Protein AF-A0A924SLM4-F1 (afdb_monomer_lite)

pLDDT: mean 73.34, std 16.78, range [41.81, 98.25]

Secondary structure (DSSP, 8-state):
------SS--TTTSTTB-TTSPBPPPS----TTSSTTSS-------S-----SHHHHHHHHHHHHHHHHHHHHHHHHHHT-

Foldseek 3Di:
DDPPPPVADDQVPDPQQDPVRDGDPDPDDPPPPPPPPPDDCPPPPVDPCPDDCVVVVVVVVVVVVVVVVVVVVVVVVVVVD

Sequence (81 aa):
MTRSDSPGPDPSVTPGLGPGGGVIPGGTPPVSGSMSGAAPDLGPNHGPVSGNRTPMVLTLSILAVIVLLSAGFIAASLLAS

Structure (mmCIF, N/CA/C/O backbone):
data_AF-A0A924SLM4-F1
#
_entry.id   AF-A0A924SLM4-F1
#
loop_
_atom_site.group_PDB
_atom_site.id
_atom_site.type_symbol
_atom_site.label_atom_id
_atom_site.label_alt_id
_atom_site.label_comp_id
_atom_site.label_asym_id
_atom_site.label_entity_id
_atom_site.label_seq_id
_atom_site.pdbx_PDB_ins_code
_atom_site.Cartn_x
_atom_site.Cartn_y
_atom_site.Cartn_z
_atom_site.occupancy
_atom_site.B_iso_or_equiv
_atom_site.auth_seq_id
_atom_site.auth_comp_id
_atom_site.auth_asym_id
_atom_site.auth_atom_id
_atom_site.pdbx_PDB_model_num
ATOM 1 N N . MET A 1 1 ? 14.062 59.763 -61.943 1.00 41.81 1 MET A N 1
ATOM 2 C CA . MET A 1 1 ? 13.732 58.638 -61.038 1.00 41.81 1 MET A CA 1
ATOM 3 C C . MET A 1 1 ? 14.909 57.670 -61.092 1.00 41.81 1 MET A C 1
ATOM 5 O O . MET A 1 1 ? 15.248 57.302 -62.199 1.00 41.81 1 MET A O 1
ATOM 9 N N . THR A 1 2 ? 15.651 57.300 -60.052 1.00 43.88 2 THR A N 1
ATOM 10 C CA . THR A 1 2 ? 15.473 57.326 -58.589 1.00 43.88 2 THR A CA 1
ATOM 11 C C . THR A 1 2 ? 16.866 57.298 -57.952 1.00 43.88 2 THR A C 1
ATOM 13 O O . THR A 1 2 ? 17.713 56.511 -58.362 1.00 43.88 2 THR A O 1
ATOM 16 N N . ARG A 1 3 ? 17.090 58.164 -56.962 1.00 42.91 3 ARG A N 1
ATOM 17 C CA . ARG A 1 3 ? 18.293 58.219 -56.129 1.00 42.91 3 ARG A CA 1
ATOM 18 C C . ARG A 1 3 ? 18.399 56.906 -55.347 1.00 42.91 3 ARG A C 1
ATOM 20 O O . ARG A 1 3 ? 17.508 56.582 -54.568 1.00 42.91 3 ARG A O 1
ATOM 27 N N . SER A 1 4 ? 19.433 56.129 -55.628 1.00 57.75 4 SER A N 1
ATOM 28 C CA . SER A 1 4 ? 19.757 54.859 -54.985 1.00 57.75 4 SER A CA 1
ATOM 29 C C . SER A 1 4 ? 20.421 55.107 -53.632 1.00 57.75 4 SER A C 1
ATOM 31 O O . SER A 1 4 ? 21.585 54.781 -53.447 1.00 57.75 4 SER A O 1
ATOM 33 N N . ASP A 1 5 ? 19.690 55.696 -52.688 1.00 60.88 5 ASP A N 1
ATOM 34 C CA . ASP A 1 5 ? 20.163 55.820 -51.306 1.00 60.88 5 ASP A CA 1
ATOM 35 C C . ASP A 1 5 ? 19.706 54.581 -50.519 1.00 60.88 5 ASP A C 1
ATOM 37 O O . ASP A 1 5 ? 18.852 54.638 -49.636 1.00 60.88 5 ASP A O 1
ATOM 41 N N . SER A 1 6 ? 20.255 53.424 -50.902 1.00 60.50 6 SER A N 1
ATOM 42 C CA . SER A 1 6 ? 20.306 52.264 -50.011 1.00 60.50 6 SER A CA 1
ATOM 43 C C . SER A 1 6 ? 21.453 52.511 -49.019 1.00 60.50 6 SER A C 1
ATOM 45 O O . SER A 1 6 ? 22.540 52.858 -49.478 1.00 60.50 6 SER A O 1
ATOM 47 N N . PRO A 1 7 ? 21.289 52.356 -47.691 1.00 63.56 7 PRO A N 1
ATOM 48 C CA . PRO A 1 7 ? 22.303 52.757 -46.701 1.00 63.56 7 PRO A CA 1
ATOM 49 C C . PRO A 1 7 ? 23.578 51.888 -46.670 1.00 63.56 7 PRO A C 1
ATOM 51 O O . PRO A 1 7 ? 24.330 51.942 -45.699 1.00 63.56 7 PRO A O 1
ATOM 54 N N . GLY A 1 8 ? 23.791 51.030 -47.668 1.00 66.38 8 GLY A N 1
ATOM 55 C CA . GLY A 1 8 ? 24.826 49.999 -47.678 1.00 66.38 8 GLY A CA 1
ATOM 56 C C . GLY A 1 8 ? 25.945 50.258 -48.694 1.00 66.38 8 GLY A C 1
ATOM 57 O O . GLY A 1 8 ? 25.741 50.990 -49.662 1.00 66.38 8 GLY A O 1
ATOM 58 N N . PRO A 1 9 ? 27.130 49.655 -48.491 1.00 70.56 9 PRO A N 1
ATOM 59 C CA . PRO A 1 9 ? 28.241 49.737 -49.437 1.00 70.56 9 PRO A CA 1
ATOM 60 C C . PRO A 1 9 ? 27.877 49.102 -50.790 1.00 70.56 9 PRO A C 1
ATOM 62 O O . PRO A 1 9 ? 27.134 48.121 -50.848 1.00 70.56 9 PRO A O 1
ATOM 65 N N . ASP A 1 10 ? 28.409 49.660 -51.881 1.00 72.88 10 ASP A N 1
ATOM 66 C CA . ASP A 1 10 ? 28.149 49.182 -53.244 1.00 72.88 10 ASP A CA 1
ATOM 67 C C . ASP A 1 10 ? 28.711 47.750 -53.440 1.00 72.88 10 ASP A C 1
ATOM 69 O O . ASP A 1 10 ? 29.916 47.525 -53.249 1.00 72.88 10 ASP A O 1
ATOM 73 N N . PRO A 1 11 ? 27.871 46.762 -53.814 1.00 69.94 11 PRO A N 1
ATOM 74 C CA . PRO A 1 11 ? 28.285 45.369 -53.975 1.00 69.94 11 PRO A CA 1
ATOM 75 C C . PRO A 1 11 ? 29.253 45.149 -55.147 1.00 69.94 11 PRO A C 1
ATOM 77 O O . PRO A 1 11 ? 29.962 44.147 -55.154 1.00 69.94 11 PRO A O 1
ATOM 80 N N . SER A 1 12 ? 29.335 46.063 -56.121 1.00 72.56 12 SER A N 1
ATOM 81 C CA . SER A 1 12 ? 30.261 45.939 -57.260 1.00 72.56 12 SER A CA 1
ATOM 82 C C . SER A 1 12 ? 31.730 46.141 -56.873 1.00 72.56 12 SER A C 1
ATOM 84 O O . SER A 1 12 ? 32.629 45.667 -57.568 1.00 72.56 12 SER A O 1
ATOM 86 N N . VAL A 1 13 ? 31.976 46.809 -55.743 1.00 71.31 13 VAL A N 1
ATOM 87 C CA . VAL A 1 13 ? 33.320 47.146 -55.246 1.00 71.31 13 VAL A CA 1
ATOM 88 C C . VAL A 1 13 ? 33.617 46.550 -53.872 1.00 71.31 13 VAL A C 1
ATOM 90 O O . VAL A 1 13 ? 34.724 46.716 -53.363 1.00 71.31 13 VAL A O 1
ATOM 93 N N . THR A 1 14 ? 32.657 45.840 -53.273 1.00 69.88 14 THR A N 1
ATOM 94 C CA . THR A 1 14 ? 32.811 45.224 -51.952 1.00 69.88 14 THR A CA 1
ATOM 95 C C . THR A 1 14 ? 32.948 43.705 -52.087 1.00 69.88 14 THR A C 1
ATOM 97 O O . THR A 1 14 ? 31.957 43.021 -52.359 1.00 69.88 14 THR A O 1
ATOM 100 N N . PRO A 1 15 ? 34.154 43.139 -51.882 1.00 69.19 15 PRO A N 1
ATOM 101 C CA . PRO A 1 15 ? 34.372 41.702 -51.991 1.00 69.19 15 PRO A CA 1
ATOM 102 C C . PRO A 1 15 ? 33.488 40.911 -51.018 1.00 69.19 15 PRO A C 1
ATOM 104 O O . PRO A 1 15 ? 33.401 41.236 -49.836 1.00 69.19 15 PRO A O 1
ATOM 107 N N . GLY A 1 16 ? 32.847 39.849 -51.512 1.00 68.31 16 GLY A N 1
ATOM 108 C CA . GLY A 1 16 ? 32.008 38.955 -50.708 1.00 68.31 16 GLY A CA 1
ATOM 109 C C . GLY A 1 16 ? 30.541 39.376 -50.571 1.00 68.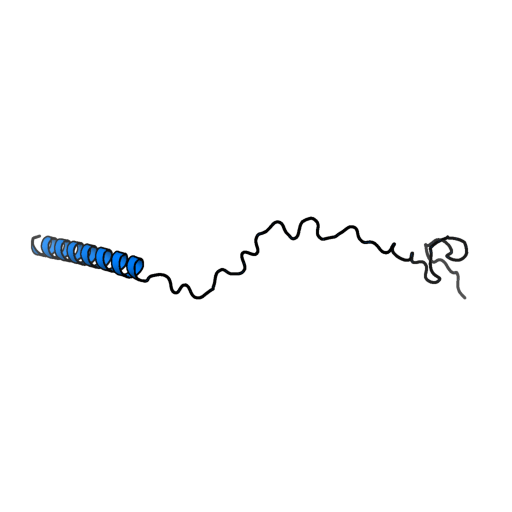31 16 GLY A C 1
ATOM 110 O O . GLY A 1 16 ? 29.756 38.570 -50.074 1.00 68.31 16 GLY A O 1
ATOM 111 N N . LEU A 1 17 ? 30.148 40.568 -51.045 1.00 67.88 17 LEU A N 1
ATOM 112 C CA . LEU A 1 17 ? 28.739 40.951 -51.168 1.00 67.88 17 LEU A CA 1
ATOM 113 C C . LEU A 1 17 ? 28.153 40.427 -52.479 1.00 67.88 17 LEU A C 1
ATOM 115 O O . LEU A 1 17 ? 28.667 40.681 -53.565 1.00 67.88 17 LEU A O 1
ATOM 119 N N . GLY A 1 18 ? 27.054 39.683 -52.379 1.00 70.75 18 GLY A N 1
ATOM 120 C CA . GLY A 1 18 ? 26.274 39.271 -53.536 1.00 70.75 18 GLY A CA 1
ATOM 121 C C . GLY A 1 18 ? 25.526 40.455 -54.171 1.00 70.75 18 GLY A C 1
ATOM 122 O O . GLY A 1 18 ? 25.376 41.502 -53.537 1.00 70.75 18 GLY A O 1
ATOM 123 N N . PRO A 1 19 ? 24.959 40.286 -55.380 1.00 63.53 19 PRO A N 1
ATOM 124 C CA . PRO A 1 19 ? 24.252 41.344 -56.120 1.00 63.53 19 PRO A CA 1
ATOM 125 C C . PRO A 1 19 ? 23.044 41.992 -55.405 1.00 63.53 19 PRO A C 1
ATOM 127 O O . PRO A 1 19 ? 22.477 42.948 -55.920 1.00 63.53 19 PRO A O 1
ATOM 130 N N . GLY A 1 20 ? 22.648 41.486 -54.229 1.00 67.31 20 GLY A N 1
ATOM 131 C CA . GLY A 1 20 ? 21.607 42.042 -53.354 1.00 67.31 20 GLY A CA 1
ATOM 132 C C . GLY A 1 20 ? 22.109 42.630 -52.024 1.00 67.31 20 GLY A C 1
ATOM 133 O O . GLY A 1 20 ? 21.292 42.877 -51.143 1.00 67.31 20 GLY A O 1
ATOM 134 N N . GLY A 1 21 ? 23.423 42.816 -51.838 1.00 67.56 21 GLY A N 1
ATOM 135 C CA . GLY A 1 21 ? 24.006 43.446 -50.640 1.00 67.56 21 GLY A CA 1
ATOM 136 C C . GLY A 1 21 ? 24.199 42.530 -49.421 1.00 67.56 21 GLY A C 1
ATOM 137 O O . GLY A 1 21 ? 24.557 43.011 -48.350 1.00 67.56 21 GLY A O 1
ATOM 138 N N . GLY A 1 22 ? 23.982 41.219 -49.560 1.00 66.12 22 GLY A N 1
ATOM 139 C CA . GLY A 1 22 ? 24.245 40.229 -48.507 1.00 66.12 22 GLY A CA 1
ATOM 140 C C . GLY A 1 22 ? 25.580 39.509 -48.703 1.00 66.12 22 GLY A C 1
ATOM 141 O O . GLY A 1 22 ? 25.948 39.201 -49.835 1.00 66.12 22 GLY A O 1
ATOM 142 N N . VAL A 1 23 ? 26.292 39.201 -47.615 1.00 69.75 23 VAL A N 1
ATOM 143 C CA . VAL A 1 23 ? 27.425 38.259 -47.652 1.00 69.75 23 VAL A CA 1
ATOM 144 C C . VAL A 1 23 ? 26.913 36.824 -47.753 1.00 69.75 23 VAL A C 1
ATOM 146 O O . VAL A 1 23 ? 25.896 36.494 -47.146 1.00 69.75 23 VAL A O 1
ATOM 149 N N . ILE A 1 24 ? 27.620 35.951 -48.475 1.00 64.62 24 ILE A N 1
ATOM 150 C CA . ILE A 1 24 ? 27.376 34.506 -48.368 1.00 64.62 24 ILE A CA 1
ATOM 151 C C . ILE A 1 24 ? 27.902 34.058 -46.995 1.00 64.62 24 ILE A C 1
ATOM 153 O O . ILE A 1 24 ? 29.098 34.221 -46.738 1.00 64.62 24 ILE A O 1
ATOM 157 N N . PRO A 1 25 ? 27.059 33.518 -46.094 1.00 69.00 25 PRO A N 1
ATOM 158 C CA . PRO A 1 25 ? 27.525 33.031 -44.801 1.00 69.00 25 PRO A CA 1
ATOM 159 C C . PRO A 1 25 ? 28.585 31.938 -44.991 1.00 69.00 25 PRO A C 1
ATOM 161 O O . PRO A 1 25 ? 28.375 30.989 -45.747 1.00 69.00 25 PRO A O 1
ATOM 164 N N . GLY A 1 26 ? 29.728 32.074 -44.313 1.00 68.25 26 GLY A N 1
ATOM 165 C CA . GLY A 1 26 ? 30.789 31.066 -44.324 1.00 68.25 26 GLY A CA 1
ATOM 166 C C . GLY A 1 26 ? 30.247 29.711 -43.866 1.00 68.25 26 GLY A C 1
ATOM 167 O O . GLY A 1 26 ? 29.653 29.606 -42.794 1.00 68.25 26 GLY A O 1
ATOM 168 N N . GLY A 1 27 ? 30.429 28.689 -44.706 1.00 64.38 27 GLY A N 1
ATOM 169 C CA . GLY A 1 27 ? 29.836 27.352 -44.597 1.00 64.38 27 GLY A CA 1
ATOM 170 C C . GLY A 1 27 ? 30.393 26.464 -43.484 1.00 64.38 27 GLY A C 1
ATOM 171 O O . GLY A 1 27 ? 30.696 25.303 -43.729 1.00 64.38 27 GLY A O 1
ATOM 172 N N . THR A 1 28 ? 30.483 26.983 -42.266 1.00 59.19 28 THR A N 1
ATOM 173 C CA . THR A 1 28 ? 30.623 26.192 -41.041 1.00 59.19 28 THR A CA 1
ATOM 174 C C . THR A 1 28 ? 30.059 27.022 -39.897 1.00 59.19 28 THR A C 1
ATOM 176 O O . THR A 1 28 ? 30.773 27.855 -39.336 1.00 59.19 28 THR A O 1
ATOM 179 N N . PRO A 1 29 ? 28.789 26.813 -39.511 1.00 64.38 29 PRO A N 1
ATOM 180 C CA . PRO A 1 29 ? 28.395 27.092 -38.141 1.00 64.38 29 PRO A CA 1
ATOM 181 C C . PRO A 1 29 ? 29.419 26.399 -37.225 1.00 64.38 29 PRO A C 1
ATOM 183 O O . PRO A 1 29 ? 29.732 25.227 -37.476 1.00 64.38 29 PRO A O 1
ATOM 186 N N . PRO A 1 30 ? 29.968 27.055 -36.184 1.00 64.75 30 PRO A N 1
ATOM 187 C CA . PRO A 1 30 ? 30.635 26.301 -35.134 1.00 64.75 30 PRO A CA 1
ATOM 188 C C . PRO A 1 30 ? 29.623 25.269 -34.647 1.00 64.75 30 PRO A C 1
ATOM 190 O O 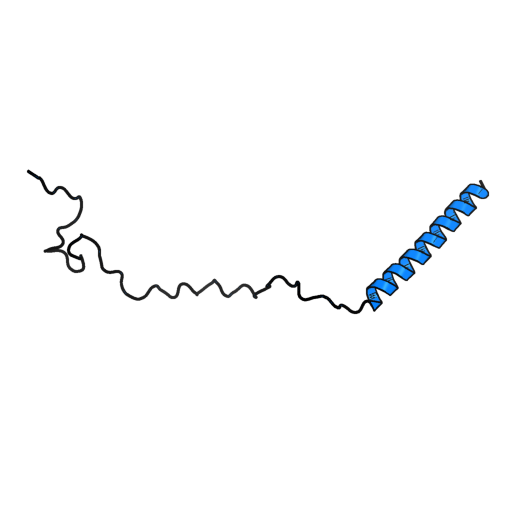. PRO A 1 30 ? 28.435 25.588 -34.554 1.00 64.75 30 PRO A O 1
ATOM 193 N N . VAL A 1 31 ? 30.080 24.038 -34.413 1.00 54.91 31 VAL A N 1
ATOM 194 C CA . VAL A 1 31 ? 29.262 22.928 -33.919 1.00 54.91 31 VAL A CA 1
ATOM 195 C C . VAL A 1 31 ? 28.311 23.434 -32.834 1.00 54.91 31 VAL A C 1
ATOM 197 O O . VAL A 1 31 ? 28.660 23.578 -31.666 1.00 54.91 31 VAL A O 1
ATOM 200 N N . SER A 1 32 ? 27.071 23.731 -33.222 1.00 49.91 32 SER A N 1
ATOM 201 C CA . SER A 1 32 ? 26.026 24.213 -32.315 1.00 49.91 32 SER A CA 1
ATOM 202 C C . SER A 1 32 ? 25.436 23.026 -31.549 1.00 49.91 32 SER A C 1
ATOM 204 O O . SER A 1 32 ? 24.241 22.941 -31.310 1.00 49.91 32 SER A O 1
ATOM 206 N N . GLY A 1 33 ? 26.306 22.073 -31.207 1.00 52.88 33 GLY A N 1
ATOM 207 C CA . GLY A 1 33 ? 26.040 20.852 -30.464 1.00 52.88 33 GLY A CA 1
ATOM 208 C C . GLY A 1 33 ? 26.843 20.768 -29.166 1.00 52.88 33 GLY A C 1
ATOM 209 O O . GLY A 1 33 ? 26.768 19.754 -28.486 1.00 52.88 33 GLY A O 1
ATOM 210 N N . SER A 1 34 ? 27.594 21.806 -28.780 1.00 57.12 34 SER A N 1
ATOM 211 C CA . SER A 1 34 ? 28.498 21.697 -27.626 1.00 57.12 34 SER A CA 1
ATOM 212 C C . SER A 1 34 ? 27.844 21.779 -26.242 1.00 57.12 34 SER A C 1
ATOM 214 O O . SER A 1 34 ? 28.580 21.654 -25.274 1.00 57.12 34 SER A O 1
ATOM 216 N N . MET A 1 35 ? 26.517 21.927 -26.092 1.00 55.53 35 MET A N 1
ATOM 217 C CA . MET A 1 35 ? 25.861 21.769 -24.770 1.00 55.53 35 MET A CA 1
ATOM 218 C C . MET A 1 35 ? 24.433 21.187 -24.777 1.00 55.53 35 MET A C 1
ATOM 220 O O . MET A 1 35 ? 23.829 21.076 -23.715 1.00 55.53 35 MET A O 1
ATOM 224 N N . SER A 1 36 ? 23.888 20.723 -25.907 1.00 54.81 36 SER A N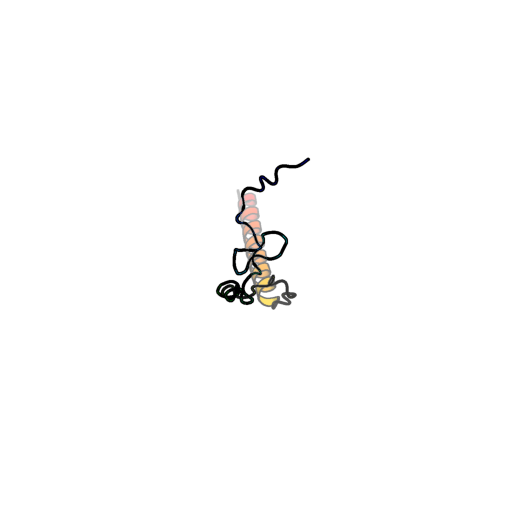 1
ATOM 225 C CA . SER A 1 36 ? 22.576 20.035 -25.919 1.00 54.81 36 SER A CA 1
ATOM 226 C C . SER A 1 36 ? 22.711 18.514 -25.723 1.00 54.81 36 SER A C 1
ATOM 228 O O . SER A 1 36 ? 21.946 17.734 -26.271 1.00 54.81 36 SER A O 1
ATOM 230 N N . GLY A 1 37 ? 23.727 18.075 -24.977 1.00 54.22 37 GLY A N 1
ATOM 231 C CA . GLY A 1 37 ? 24.003 16.653 -24.728 1.00 54.22 37 GLY A CA 1
ATOM 232 C C . GLY A 1 37 ? 24.398 16.329 -23.288 1.00 54.22 37 GLY A C 1
ATOM 233 O O . GLY A 1 37 ? 24.784 15.200 -23.011 1.00 54.22 37 GLY A O 1
ATOM 234 N N . ALA A 1 38 ? 24.336 17.302 -22.372 1.00 57.44 38 ALA A N 1
ATOM 235 C CA . ALA A 1 38 ? 24.706 17.097 -20.967 1.00 57.44 38 ALA A CA 1
ATOM 236 C C . ALA A 1 38 ? 23.514 16.775 -20.050 1.00 57.44 38 ALA A C 1
ATOM 238 O O . ALA A 1 38 ? 23.712 16.502 -18.869 1.00 57.44 38 ALA A O 1
ATOM 239 N N . ALA A 1 39 ? 22.284 16.776 -20.568 1.00 60.06 39 ALA A N 1
ATOM 240 C CA . ALA A 1 39 ? 21.183 16.140 -19.865 1.00 60.06 39 ALA A CA 1
ATOM 241 C C . ALA A 1 39 ? 21.158 14.668 -20.302 1.00 60.06 39 ALA A C 1
ATOM 243 O O . ALA A 1 39 ? 21.067 14.421 -21.508 1.00 60.06 39 ALA A O 1
ATOM 244 N N . PRO A 1 40 ? 21.228 13.690 -19.378 1.00 58.94 40 PRO A N 1
ATOM 245 C CA . PRO A 1 40 ? 20.746 12.365 -19.715 1.00 58.94 40 PRO A CA 1
ATOM 246 C C . PRO A 1 40 ? 19.329 12.547 -20.254 1.00 58.94 40 PRO A C 1
ATOM 248 O O . PRO A 1 40 ? 18.554 13.314 -19.675 1.00 58.94 40 PRO A O 1
ATOM 251 N N . ASP A 1 41 ? 19.020 11.882 -21.363 1.00 57.03 41 ASP A N 1
ATOM 252 C CA . ASP A 1 41 ? 17.656 11.707 -21.844 1.00 57.03 41 ASP A CA 1
ATOM 253 C C . ASP A 1 41 ? 16.885 10.943 -20.762 1.00 57.03 41 ASP A C 1
ATOM 255 O O . ASP A 1 41 ? 16.699 9.730 -20.804 1.00 5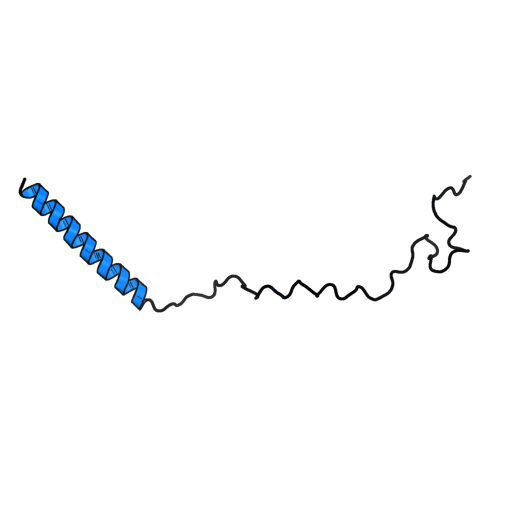7.03 41 ASP A O 1
ATOM 259 N N . LEU A 1 42 ? 16.477 11.666 -19.721 1.00 58.19 42 LEU A N 1
ATOM 260 C CA . LEU A 1 42 ? 15.399 11.294 -18.834 1.00 58.19 42 LEU A CA 1
ATOM 261 C C . LEU A 1 42 ? 14.124 11.543 -19.634 1.00 58.19 42 LEU A C 1
ATOM 26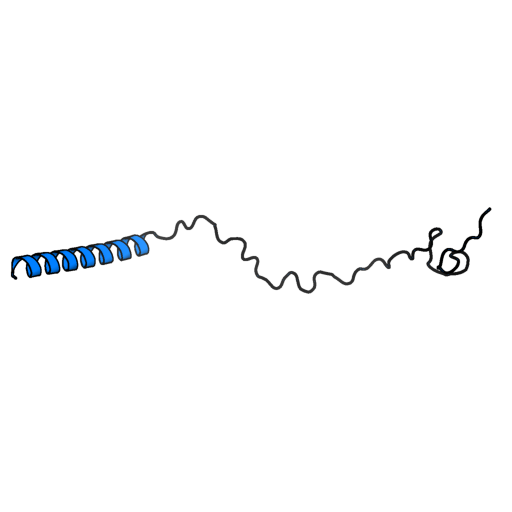3 O O . LEU A 1 42 ? 13.285 12.366 -19.258 1.00 58.19 42 LEU A O 1
ATOM 267 N N . GLY A 1 43 ? 13.995 10.827 -20.756 1.00 59.28 43 GLY A N 1
ATOM 268 C CA . GLY A 1 43 ? 12.721 10.614 -21.405 1.00 59.28 43 GLY A CA 1
ATOM 269 C C . GLY A 1 43 ? 11.723 10.248 -20.308 1.00 59.28 43 GLY A C 1
ATOM 270 O O . GLY A 1 43 ? 12.122 9.618 -19.318 1.00 59.28 43 GLY A O 1
ATOM 271 N N . PRO A 1 44 ? 10.459 10.694 -20.398 1.00 60.94 44 PRO A N 1
ATOM 272 C CA . PRO A 1 44 ? 9.503 10.484 -19.326 1.00 60.94 44 PRO A CA 1
ATOM 273 C C . PRO A 1 44 ? 9.559 9.004 -18.938 1.00 60.94 44 PRO A C 1
ATOM 275 O O . PRO A 1 44 ? 9.226 8.161 -19.766 1.00 60.94 44 PRO A O 1
ATOM 278 N N . ASN A 1 45 ? 10.032 8.693 -17.722 1.00 58.97 45 ASN A N 1
ATOM 279 C CA . ASN A 1 45 ? 10.188 7.335 -17.184 1.00 58.97 45 ASN A CA 1
ATOM 280 C C . ASN A 1 45 ? 8.797 6.710 -16.942 1.00 58.97 45 ASN A C 1
ATOM 282 O O . ASN A 1 45 ? 8.439 6.341 -15.831 1.00 58.97 45 ASN A O 1
ATOM 286 N N . HIS A 1 46 ? 7.979 6.657 -17.988 1.00 57.50 46 HIS A N 1
ATOM 287 C CA . HIS A 1 46 ? 6.609 6.166 -18.041 1.00 57.50 46 HIS A CA 1
ATOM 288 C C . HIS A 1 46 ? 6.560 4.843 -18.810 1.00 57.50 46 HIS A C 1
ATOM 290 O O . HIS A 1 46 ? 5.518 4.462 -19.340 1.00 57.50 46 HIS A O 1
ATOM 296 N N . GLY A 1 47 ? 7.683 4.116 -18.868 1.00 58.50 47 GLY A N 1
ATOM 297 C CA . GLY A 1 47 ? 7.611 2.683 -19.125 1.00 58.50 47 GLY A CA 1
ATOM 298 C C . GLY A 1 47 ? 6.657 2.069 -18.094 1.00 58.50 47 GLY A C 1
ATOM 299 O O . GLY A 1 47 ? 6.662 2.529 -16.947 1.00 58.50 47 GLY A O 1
ATOM 300 N N . PRO A 1 48 ? 5.808 1.088 -18.457 1.00 59.38 48 PRO A N 1
ATOM 301 C CA . PRO A 1 48 ? 4.890 0.495 -17.502 1.00 59.38 48 PRO A CA 1
ATOM 302 C C . PRO A 1 48 ? 5.717 -0.037 -16.338 1.00 59.38 48 PRO A C 1
ATOM 304 O O . PRO A 1 48 ? 6.452 -1.015 -16.485 1.00 59.38 48 PRO A O 1
ATOM 307 N N . VAL A 1 49 ? 5.622 0.618 -15.181 1.00 61.56 49 VAL A N 1
ATOM 308 C CA . VAL A 1 49 ? 6.169 0.091 -13.940 1.00 61.56 49 VAL A CA 1
ATOM 309 C C . VAL A 1 49 ? 5.295 -1.097 -13.563 1.00 61.56 49 VAL A C 1
ATOM 311 O O . VAL A 1 49 ? 4.445 -1.041 -12.681 1.00 61.56 49 VAL A O 1
ATOM 314 N N . SER A 1 50 ? 5.518 -2.231 -14.227 1.00 61.75 50 SER A N 1
ATOM 315 C CA . SER A 1 50 ? 5.216 -3.548 -13.675 1.00 61.75 50 SER A CA 1
ATOM 316 C C . SER A 1 50 ? 6.201 -3.802 -12.527 1.00 61.75 50 SER A C 1
ATOM 318 O O . SER A 1 50 ? 6.974 -4.759 -12.526 1.00 61.75 50 SER A O 1
ATOM 320 N N . GLY A 1 51 ? 6.223 -2.873 -11.571 1.00 64.81 51 GLY A N 1
ATOM 321 C CA . GLY A 1 51 ? 6.981 -2.966 -10.349 1.00 64.81 51 GLY A CA 1
ATOM 322 C C . GLY A 1 51 ? 6.404 -4.110 -9.543 1.00 64.81 51 GLY A C 1
ATOM 323 O O . GLY A 1 51 ? 5.185 -4.290 -9.473 1.00 64.81 51 GLY A O 1
ATOM 324 N N . ASN A 1 52 ? 7.301 -4.898 -8.961 1.00 75.12 52 ASN A N 1
ATOM 325 C CA . ASN A 1 52 ? 6.971 -5.907 -7.975 1.00 75.12 52 ASN A CA 1
ATOM 326 C C . ASN A 1 52 ? 5.883 -5.358 -7.031 1.00 75.12 52 ASN A C 1
ATOM 328 O O . ASN A 1 52 ? 6.118 -4.381 -6.322 1.00 75.12 52 ASN A O 1
ATOM 332 N N . ARG A 1 53 ? 4.678 -5.947 -7.046 1.00 80.62 53 ARG A N 1
ATOM 333 C CA . ARG A 1 53 ? 3.560 -5.494 -6.195 1.00 80.62 53 ARG A CA 1
ATOM 334 C C . ARG A 1 53 ? 3.754 -5.880 -4.733 1.00 80.62 53 ARG A C 1
ATOM 336 O O . ARG A 1 53 ? 3.031 -5.391 -3.875 1.00 80.62 53 ARG A O 1
ATOM 343 N N . THR A 1 54 ? 4.737 -6.731 -4.447 1.00 85.44 54 THR A N 1
ATOM 344 C CA . THR A 1 54 ? 5.062 -7.209 -3.099 1.00 85.44 54 THR A CA 1
ATOM 345 C C . THR A 1 54 ? 5.233 -6.075 -2.079 1.00 85.44 54 THR A C 1
ATOM 347 O O . THR A 1 54 ? 4.526 -6.114 -1.075 1.00 85.44 54 THR A O 1
ATOM 350 N N . PRO A 1 55 ? 6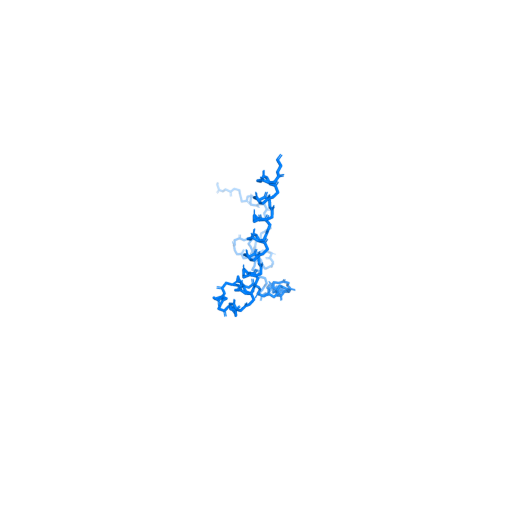.072 -5.038 -2.300 1.00 86.88 55 PRO A N 1
ATOM 351 C CA . PRO A 1 55 ? 6.168 -3.904 -1.378 1.00 86.88 55 PRO A CA 1
ATOM 352 C C . PRO A 1 55 ? 4.834 -3.176 -1.180 1.00 86.88 55 PRO A C 1
ATOM 354 O O . PRO A 1 55 ? 4.474 -2.883 -0.048 1.00 86.88 55 PRO A O 1
ATOM 357 N N . MET A 1 56 ? 4.063 -2.944 -2.247 1.00 90.69 56 MET A N 1
ATOM 358 C CA . MET A 1 56 ? 2.765 -2.264 -2.149 1.00 90.69 56 MET A CA 1
ATOM 359 C C . MET A 1 56 ? 1.769 -3.061 -1.298 1.00 90.69 56 MET A C 1
ATOM 361 O O . MET A 1 56 ? 1.130 -2.500 -0.410 1.00 90.69 56 MET A O 1
ATOM 365 N N . VAL A 1 57 ? 1.646 -4.367 -1.549 1.00 93.69 57 VAL A N 1
ATOM 366 C CA . VAL A 1 57 ? 0.741 -5.248 -0.798 1.00 93.69 57 VAL A CA 1
ATOM 367 C C . VAL A 1 57 ? 1.176 -5.347 0.662 1.00 93.69 57 VAL A C 1
ATOM 369 O O . VAL A 1 57 ? 0.333 -5.251 1.551 1.00 93.69 57 VAL A O 1
ATOM 372 N N . LEU A 1 58 ? 2.479 -5.475 0.924 1.00 95.31 58 LEU A N 1
ATOM 373 C CA . LEU A 1 58 ? 3.019 -5.534 2.280 1.00 95.31 58 LEU A CA 1
ATOM 374 C C . LEU A 1 58 ? 2.712 -4.249 3.061 1.00 95.31 58 LEU A C 1
ATOM 376 O O . LEU A 1 58 ? 2.178 -4.315 4.167 1.00 95.31 58 LEU A O 1
ATOM 380 N N . THR A 1 59 ? 2.996 -3.082 2.477 1.00 94.88 59 THR A N 1
ATOM 381 C CA . THR A 1 59 ? 2.733 -1.788 3.118 1.00 94.88 59 THR A CA 1
ATOM 382 C C . THR A 1 59 ? 1.242 -1.586 3.380 1.00 94.88 59 THR A C 1
ATOM 384 O O . THR A 1 59 ? 0.873 -1.205 4.490 1.00 94.88 59 THR A O 1
ATOM 387 N N . LEU A 1 60 ? 0.374 -1.887 2.406 1.00 95.94 60 LEU A N 1
ATOM 388 C CA . LEU A 1 60 ? -1.077 -1.780 2.591 1.00 95.94 60 LEU A CA 1
ATOM 389 C C . LEU A 1 60 ? -1.600 -2.746 3.657 1.00 95.94 60 LEU A C 1
ATOM 391 O O . LEU A 1 60 ? -2.456 -2.363 4.449 1.00 95.94 60 LEU A O 1
ATOM 395 N N . SER A 1 61 ? -1.068 -3.968 3.720 1.00 96.81 61 SER A N 1
ATOM 396 C CA . SER A 1 61 ? -1.459 -4.948 4.735 1.00 96.81 61 SER A CA 1
ATOM 397 C C . SER A 1 61 ? -1.093 -4.482 6.144 1.00 96.81 61 SER A C 1
ATOM 399 O O . SER A 1 61 ? -1.918 -4.574 7.049 1.00 96.81 61 SER A O 1
ATOM 401 N N . ILE A 1 62 ? 0.123 -3.964 6.342 1.00 97.62 62 ILE A N 1
ATOM 402 C CA . ILE A 1 62 ? 0.564 -3.447 7.646 1.00 97.62 62 ILE A CA 1
ATOM 403 C C . ILE A 1 62 ? -0.292 -2.244 8.050 1.00 97.62 62 ILE A C 1
ATOM 405 O O . ILE A 1 62 ? -0.779 -2.180 9.179 1.00 97.62 62 ILE A O 1
ATOM 409 N N . LEU A 1 63 ? -0.522 -1.316 7.117 1.00 98.06 63 LEU A N 1
ATOM 410 C CA . LEU A 1 63 ? -1.350 -0.140 7.362 1.00 98.06 63 LEU A CA 1
ATOM 411 C C . LEU A 1 63 ? -2.780 -0.529 7.759 1.00 98.06 63 LEU A C 1
ATOM 413 O O . LEU A 1 63 ? -3.309 0.008 8.729 1.00 98.06 63 LEU A O 1
ATOM 417 N N . ALA A 1 64 ? -3.383 -1.494 7.061 1.00 97.94 64 ALA A N 1
ATOM 418 C CA . ALA A 1 64 ? -4.723 -1.981 7.369 1.00 97.94 64 ALA A CA 1
ATOM 419 C C . ALA A 1 64 ? -4.819 -2.545 8.795 1.00 97.94 64 ALA A C 1
ATOM 421 O O . ALA A 1 64 ? -5.761 -2.222 9.515 1.00 97.94 64 ALA A O 1
ATOM 422 N N . VAL A 1 65 ? -3.827 -3.332 9.229 1.00 98.25 65 VAL A N 1
ATOM 423 C CA . VAL A 1 65 ? -3.781 -3.881 10.595 1.00 98.25 65 VAL A CA 1
ATOM 424 C C . VAL A 1 65 ? -3.699 -2.764 11.635 1.00 98.25 65 VAL A C 1
ATOM 426 O O . VAL A 1 65 ? -4.457 -2.779 12.603 1.00 98.25 65 VAL A O 1
ATOM 429 N N . ILE A 1 66 ? -2.830 -1.771 11.429 1.00 98.25 66 ILE A N 1
ATOM 430 C CA . ILE A 1 66 ? -2.683 -0.633 12.351 1.00 98.25 66 ILE A CA 1
ATOM 431 C C . ILE A 1 66 ? -4.000 0.139 12.477 1.00 98.25 66 ILE A C 1
ATOM 433 O O . ILE A 1 66 ? -4.424 0.451 13.590 1.00 98.25 66 ILE A O 1
ATOM 437 N N . VAL A 1 67 ? -4.666 0.417 11.353 1.00 98.00 67 VAL A N 1
ATOM 438 C CA . VAL A 1 67 ? -5.959 1.115 11.340 1.00 98.00 67 VAL A CA 1
ATOM 439 C C . VAL A 1 67 ? -7.016 0.316 12.097 1.00 98.00 67 VAL A C 1
ATOM 441 O O . VAL A 1 67 ? -7.741 0.892 12.903 1.00 98.00 67 VAL A O 1
ATOM 444 N N . LEU A 1 68 ? -7.082 -1.002 11.895 1.00 97.88 68 LEU A N 1
ATOM 445 C CA . LEU A 1 68 ? -8.055 -1.857 12.575 1.00 97.88 68 LEU A CA 1
ATOM 446 C C . LEU A 1 68 ? -7.838 -1.880 14.092 1.00 97.88 68 LEU A C 1
ATOM 448 O O . LEU A 1 68 ? -8.793 -1.743 14.855 1.00 97.88 68 LEU A O 1
ATOM 452 N N . LEU A 1 69 ? -6.582 -2.008 14.529 1.00 97.81 69 LEU A N 1
ATOM 453 C CA . LEU A 1 69 ? -6.221 -1.981 15.947 1.00 97.81 69 LEU A CA 1
ATOM 454 C C . LEU A 1 69 ? -6.519 -0.618 16.574 1.00 97.81 69 LEU A C 1
ATOM 456 O O . LEU A 1 69 ? -7.083 -0.558 17.663 1.00 97.81 69 LEU A O 1
ATOM 460 N N . SER A 1 70 ? -6.180 0.471 15.882 1.00 97.56 70 SER A N 1
ATOM 461 C CA . SER A 1 70 ? -6.448 1.830 16.353 1.00 97.56 70 SER A CA 1
ATOM 462 C C . SER A 1 70 ? -7.948 2.094 16.472 1.00 97.56 70 SER A C 1
ATOM 464 O O . SER A 1 70 ? -8.409 2.535 17.523 1.00 97.56 70 SER A O 1
ATOM 466 N N . ALA A 1 71 ? -8.727 1.752 15.443 1.00 96.94 71 ALA A N 1
ATOM 467 C CA . ALA A 1 71 ? -10.177 1.905 15.455 1.00 96.94 71 ALA A CA 1
ATOM 468 C C . ALA A 1 71 ? -10.828 1.056 16.556 1.00 96.94 71 ALA A C 1
ATOM 470 O O . ALA A 1 71 ? -11.676 1.557 17.292 1.00 96.94 71 ALA A O 1
ATOM 471 N N . GLY A 1 72 ? -10.400 -0.200 16.713 1.00 96.25 72 GLY A N 1
ATOM 472 C CA . GLY A 1 72 ? -10.886 -1.086 17.769 1.00 96.25 72 GLY A CA 1
ATOM 473 C C . GLY A 1 72 ? -10.561 -0.563 19.167 1.00 96.25 72 GLY A C 1
ATOM 474 O O . GLY A 1 72 ? -11.430 -0.555 20.033 1.00 96.25 72 GLY A O 1
ATOM 475 N N . PHE A 1 73 ? -9.342 -0.064 19.379 1.00 96.50 73 PHE A N 1
ATOM 476 C CA . PHE A 1 73 ? -8.935 0.535 20.648 1.00 96.50 73 PHE A CA 1
ATOM 477 C C . PHE A 1 73 ? -9.754 1.784 20.982 1.00 96.50 73 PHE A C 1
ATOM 479 O O . PHE A 1 73 ? -10.234 1.918 22.104 1.00 96.50 73 PHE A O 1
ATOM 486 N N . ILE A 1 74 ? -9.958 2.677 20.010 1.00 96.69 74 ILE A N 1
ATOM 487 C CA . ILE A 1 74 ? -10.778 3.880 20.194 1.00 96.69 74 ILE A CA 1
ATOM 488 C C . ILE A 1 74 ? -12.221 3.488 20.518 1.00 96.69 74 ILE A C 1
ATOM 490 O O . ILE A 1 74 ? -12.779 3.996 21.483 1.00 96.69 74 ILE A O 1
ATOM 494 N N . ALA A 1 75 ? -12.814 2.561 19.764 1.00 96.12 75 ALA A N 1
ATOM 495 C CA . ALA A 1 75 ? -14.176 2.098 20.012 1.00 96.12 75 ALA A CA 1
ATOM 496 C C . ALA A 1 75 ? -14.324 1.456 21.400 1.00 96.12 75 ALA A C 1
ATOM 498 O O . ALA A 1 75 ? -15.275 1.759 22.116 1.00 96.12 75 ALA A O 1
ATOM 499 N N . ALA A 1 76 ? -13.369 0.614 21.803 1.00 95.25 76 ALA A N 1
ATOM 500 C CA . ALA A 1 76 ? -13.350 0.005 23.129 1.00 95.25 76 ALA A CA 1
ATOM 501 C C . ALA A 1 76 ? -13.200 1.054 24.239 1.00 95.25 76 ALA A C 1
ATOM 503 O O . ALA A 1 76 ? -13.905 0.986 25.238 1.00 95.25 76 ALA A O 1
ATOM 504 N N . SER A 1 77 ? -12.321 2.040 24.046 1.00 94.44 77 SER A N 1
ATOM 505 C CA . SER A 1 77 ? -12.120 3.155 24.977 1.00 94.44 77 SER A CA 1
ATOM 506 C C . SER A 1 77 ? -13.387 4.000 25.136 1.00 94.44 77 SER A C 1
ATOM 508 O O . SER A 1 77 ? -13.787 4.302 26.254 1.00 94.44 77 SER A O 1
ATOM 510 N N . LEU A 1 78 ? -14.068 4.316 24.030 1.00 93.56 78 LEU A N 1
ATOM 511 C CA . LEU A 1 78 ? -15.336 5.050 24.047 1.00 93.56 78 LEU A CA 1
ATOM 512 C C . LEU A 1 78 ? -16.461 4.259 24.719 1.00 93.56 78 LEU A C 1
ATOM 514 O O . LEU A 1 78 ? -17.284 4.855 25.400 1.00 93.56 78 LEU A O 1
ATOM 518 N N . LEU A 1 79 ? -16.509 2.938 24.530 1.00 93.00 79 LEU A N 1
ATOM 519 C CA . LEU A 1 79 ? -17.504 2.079 25.178 1.00 93.00 79 LEU A CA 1
ATOM 520 C C . LEU A 1 79 ? -17.228 1.882 26.678 1.00 93.00 79 LEU A C 1
ATOM 522 O O . LEU A 1 79 ? -18.148 1.590 27.435 1.00 93.00 79 LEU A O 1
ATOM 526 N N . ALA A 1 80 ? -15.967 1.998 27.094 1.00 85.56 80 ALA A N 1
ATOM 527 C CA . ALA A 1 80 ? -15.541 1.865 28.484 1.00 85.56 80 ALA A CA 1
ATOM 528 C C . ALA A 1 80 ? -15.569 3.189 29.276 1.00 85.56 80 ALA A C 1
ATOM 530 O O . ALA A 1 80 ? -15.281 3.164 30.475 1.00 85.56 80 ALA A O 1
ATOM 531 N N . SER A 1 81 ? -15.871 4.316 28.621 1.00 75.69 81 SER A N 1
ATOM 532 C CA . SER A 1 81 ? -16.018 5.647 29.228 1.00 75.69 81 SER A CA 1
ATOM 533 C C . SER A 1 81 ? -17.455 5.937 29.642 1.00 75.69 81 SER A C 1
ATOM 535 O O . SER A 1 81 ? -17.587 6.797 30.542 1.00 75.69 81 SER A O 1
#

Radius of gyration: 37.94 Å; chains: 1; bounding box: 52×66×90 Å